Protein AF-A0A497QEJ5-F1 (afdb_monomer)

Sequence (68 aa):
MKINSLSLFDNVNDYIYIDANVFHFAIRGIGHVGDICTNFLRKVESGYIRAVTSPLVLDELM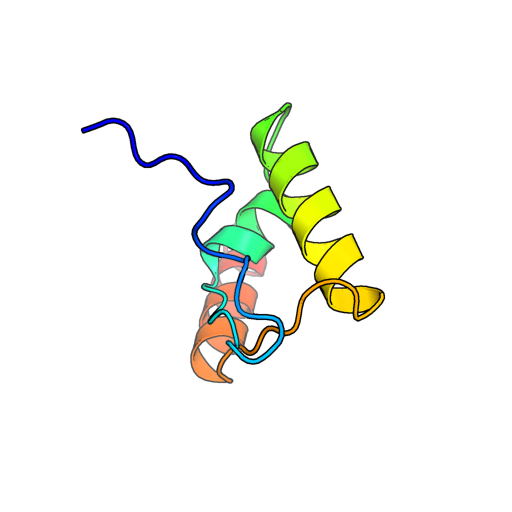YKLLLK

pLDDT: mean 84.97, std 18.09, range [35.97, 97.88]

Foldseek 3Di:
DDDPPPVVCPPVPDAAEDALVLVVCCVPNDPPSVVVSVVVVVCCVVVVHHYDYDPVRVVVNVVVVVPD

Solvent-accessible surface area (backbone atoms only — not comparable to full-atom values): 4079 Å² total; per-residue (Å²): 134,87,76,69,77,73,72,79,61,74,54,87,84,57,70,44,79,55,59,37,64,51,55,49,28,38,75,70,39,71,64,72,61,10,54,52,35,40,55,50,50,50,34,38,75,72,60,80,38,57,65,47,70,53,73,68,34,51,53,51,37,50,51,48,66,74,71,106

Secondary structure (DSSP, 8-state):
----TTTTS--TTPPEEPPHHHHHHHHH--THHHHHHHHHHHHHHTTSS-EE--HHHHHHHHHHHHT-

Radius of gyration: 13.19 Å; Cα contacts (8 Å, |Δi|>4): 53; chains: 1; bounding box: 23×33×35 Å

Structure (mmCIF, N/CA/C/O backbone):
data_AF-A0A497QEJ5-F1
#
_entry.id   AF-A0A497QEJ5-F1
#
loop_
_atom_site.group_PDB
_atom_site.id
_atom_site.type_symbol
_atom_site.label_atom_id
_atom_site.label_alt_id
_atom_site.label_comp_id
_atom_site.label_asym_id
_atom_site.label_entity_id
_atom_site.label_seq_id
_atom_site.pdbx_PDB_ins_code
_atom_site.Cartn_x
_atom_site.Cartn_y
_atom_site.Cartn_z
_atom_site.occupancy
_atom_site.B_iso_or_equiv
_atom_site.auth_seq_id
_atom_site.auth_comp_id
_atom_site.auth_asym_id
_atom_site.auth_atom_id
_atom_site.pdbx_PDB_model_num
ATOM 1 N N . MET A 1 1 ? -5.043 25.563 -0.443 1.00 37.72 1 MET A N 1
ATOM 2 C CA . MET A 1 1 ? -5.435 24.938 0.837 1.00 37.72 1 MET A CA 1
ATOM 3 C C . MET A 1 1 ? -4.245 24.132 1.346 1.00 37.72 1 MET A C 1
ATOM 5 O O . MET A 1 1 ? -3.936 23.103 0.765 1.00 37.72 1 MET A O 1
ATOM 9 N N . LYS A 1 2 ? -3.489 24.658 2.321 1.00 35.97 2 LYS A N 1
ATOM 10 C CA . LYS A 1 2 ? -2.381 23.924 2.954 1.00 35.97 2 LYS A CA 1
ATOM 11 C C . LYS A 1 2 ? -2.994 23.021 4.017 1.00 35.97 2 LYS A C 1
ATOM 13 O O . LYS A 1 2 ? -3.418 23.513 5.056 1.00 35.97 2 LYS A O 1
ATOM 18 N N . ILE A 1 3 ? -3.101 21.731 3.727 1.00 47.06 3 ILE A N 1
ATOM 19 C CA . ILE A 1 3 ? -3.445 20.744 4.746 1.00 47.06 3 ILE A CA 1
ATOM 20 C C . ILE A 1 3 ? -2.151 20.496 5.520 1.00 47.06 3 ILE A C 1
ATOM 22 O O . ILE A 1 3 ? -1.181 19.991 4.957 1.00 47.06 3 ILE A O 1
ATOM 26 N N . ASN A 1 4 ? -2.110 20.918 6.784 1.00 40.31 4 ASN A N 1
ATOM 27 C CA . ASN A 1 4 ? -1.042 20.538 7.703 1.00 40.31 4 ASN A CA 1
ATOM 28 C C . ASN A 1 4 ? -1.156 19.027 7.934 1.00 40.31 4 ASN A C 1
ATOM 30 O O . ASN A 1 4 ? -1.973 18.570 8.724 1.00 40.31 4 ASN A O 1
ATOM 34 N N . SER A 1 5 ? -0.355 18.246 7.211 1.00 53.66 5 SER A N 1
ATOM 35 C CA . SER A 1 5 ? -0.382 16.778 7.226 1.00 53.66 5 SER A CA 1
ATOM 36 C C . SER A 1 5 ? -0.000 16.160 8.574 1.00 53.66 5 SER A C 1
ATOM 38 O O . SER A 1 5 ? -0.140 14.956 8.745 1.00 53.66 5 SER A O 1
ATOM 40 N N . LEU A 1 6 ? 0.503 16.960 9.517 1.00 49.62 6 LEU A N 1
ATOM 41 C CA . LEU A 1 6 ? 0.933 16.486 10.829 1.00 49.62 6 LEU A CA 1
ATOM 42 C C . LEU A 1 6 ? -0.227 16.303 11.819 1.00 49.62 6 LEU A C 1
ATOM 44 O O . LEU A 1 6 ? -0.130 15.428 12.663 1.00 49.62 6 LEU A O 1
ATOM 48 N N . SER A 1 7 ? -1.330 17.052 11.689 1.00 51.94 7 SER A N 1
ATOM 49 C CA . SER A 1 7 ? -2.438 17.018 12.662 1.00 51.94 7 SER A CA 1
ATOM 50 C C . SER A 1 7 ? -3.544 16.006 12.336 1.00 51.94 7 SER A C 1
ATOM 52 O O . SER A 1 7 ? -4.531 15.908 13.057 1.00 51.94 7 SER A O 1
ATOM 54 N N . LEU A 1 8 ? -3.430 1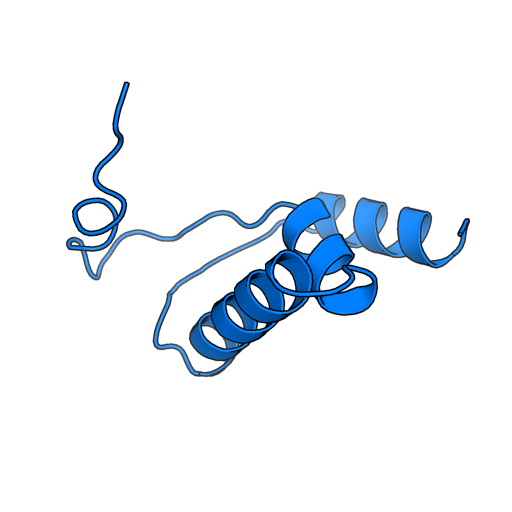5.284 11.216 1.00 54.50 8 LEU A N 1
ATOM 55 C CA . LEU A 1 8 ? -4.396 14.253 10.800 1.00 54.50 8 LEU A CA 1
ATOM 56 C C . LEU A 1 8 ? -4.147 12.896 11.474 1.00 54.50 8 LEU A C 1
ATOM 58 O O . LEU A 1 8 ? -4.991 12.012 11.380 1.00 54.50 8 LEU A O 1
ATOM 62 N N . PHE A 1 9 ? -3.010 12.735 12.153 1.00 55.62 9 PHE A N 1
ATOM 63 C CA . PHE A 1 9 ? -2.589 11.477 12.777 1.00 55.62 9 PHE A CA 1
ATOM 64 C C . PHE A 1 9 ? -2.449 11.577 14.303 1.00 55.62 9 PHE A C 1
ATOM 66 O O . PHE A 1 9 ? -1.970 10.638 14.932 1.00 55.62 9 PHE A O 1
ATOM 73 N N . ASP A 1 10 ? -2.886 12.688 14.905 1.00 54.53 10 ASP A N 1
ATOM 74 C CA . ASP A 1 10 ? -2.827 12.895 16.360 1.00 54.53 10 ASP A CA 1
ATOM 75 C C . ASP A 1 10 ? -3.839 12.018 17.126 1.00 54.53 10 ASP A C 1
ATOM 77 O O . ASP A 1 10 ? -3.713 11.828 18.336 1.00 54.53 10 ASP A O 1
ATOM 81 N N . ASN A 1 11 ? -4.811 11.413 16.431 1.00 53.09 11 ASN A N 1
ATOM 82 C CA . ASN A 1 11 ? -5.649 10.362 16.996 1.00 53.09 11 ASN A CA 1
ATOM 83 C C . ASN A 1 11 ? -5.020 8.990 16.744 1.00 53.09 11 ASN A C 1
ATOM 85 O O . ASN A 1 11 ? -5.216 8.362 15.706 1.00 53.09 11 ASN A O 1
ATOM 89 N N . VAL A 1 12 ? -4.333 8.483 17.770 1.00 55.31 12 VAL A N 1
ATOM 90 C CA . VAL A 1 12 ? -3.748 7.128 17.847 1.00 55.31 12 VAL A CA 1
ATOM 91 C C . VAL A 1 12 ? -4.779 6.018 17.536 1.00 55.31 12 VAL A C 1
ATOM 93 O O . VAL A 1 12 ? -4.405 4.888 17.221 1.00 55.31 12 VAL A O 1
ATOM 96 N N . ASN A 1 13 ? -6.079 6.343 17.575 1.00 59.78 13 ASN A N 1
ATOM 97 C CA . ASN A 1 13 ? -7.193 5.428 17.346 1.00 59.78 13 ASN A CA 1
ATOM 98 C C . ASN A 1 13 ? -7.834 5.445 15.949 1.00 59.78 13 ASN A C 1
ATOM 100 O O . ASN A 1 13 ? -8.664 4.566 15.692 1.00 59.78 13 ASN A O 1
ATOM 104 N N . ASP A 1 14 ? -7.372 6.272 15.014 1.00 79.88 14 ASP A N 1
ATOM 105 C CA . ASP A 1 14 ? -7.912 6.242 13.653 1.00 79.88 14 ASP A CA 1
ATOM 106 C C . ASP A 1 14 ? -7.165 5.237 12.764 1.00 79.88 14 ASP A C 1
ATOM 108 O O . ASP A 1 14 ? -5.954 5.032 12.885 1.00 79.88 14 ASP A O 1
ATOM 112 N N . TYR A 1 15 ? -7.919 4.539 11.913 1.00 86.88 15 TYR A N 1
ATOM 113 C CA . TYR A 1 15 ? -7.378 3.679 10.864 1.00 86.88 15 TYR A CA 1
ATOM 114 C C . TYR A 1 15 ? -7.327 4.461 9.557 1.00 86.88 15 TYR A C 1
ATOM 116 O O . TYR A 1 15 ? -8.311 5.083 9.158 1.00 86.88 15 TYR A O 1
ATOM 124 N N . ILE A 1 16 ? -6.202 4.375 8.854 1.00 91.94 16 ILE A N 1
ATOM 125 C CA . ILE A 1 16 ? -6.075 4.929 7.504 1.00 91.94 16 ILE A CA 1
ATOM 126 C C . ILE A 1 16 ? -6.487 3.861 6.496 1.00 91.94 16 ILE A C 1
ATOM 128 O O . ILE A 1 16 ? -5.995 2.736 6.547 1.00 91.94 16 ILE A O 1
ATOM 132 N N . TYR A 1 17 ? -7.347 4.214 5.548 1.00 95.00 17 TYR A N 1
ATOM 133 C CA . TYR A 1 17 ? -7.615 3.355 4.401 1.00 95.00 17 TYR A CA 1
ATOM 134 C C . TYR A 1 17 ? -6.569 3.588 3.300 1.00 95.00 17 TYR A C 1
ATOM 136 O O . TYR A 1 17 ? -6.344 4.729 2.894 1.00 95.00 17 TYR A O 1
ATOM 144 N N . ILE A 1 18 ? -5.926 2.520 2.822 1.00 96.62 18 ILE A N 1
ATOM 145 C CA . ILE A 1 18 ? -4.881 2.574 1.790 1.00 96.62 18 ILE A CA 1
ATOM 146 C C . ILE A 1 18 ? -5.456 2.157 0.433 1.00 96.62 18 ILE A C 1
ATOM 148 O O . ILE A 1 18 ? -6.018 1.070 0.293 1.00 96.62 18 ILE A O 1
ATOM 152 N N . ASP A 1 19 ? -5.253 3.011 -0.566 1.00 96.44 19 ASP A 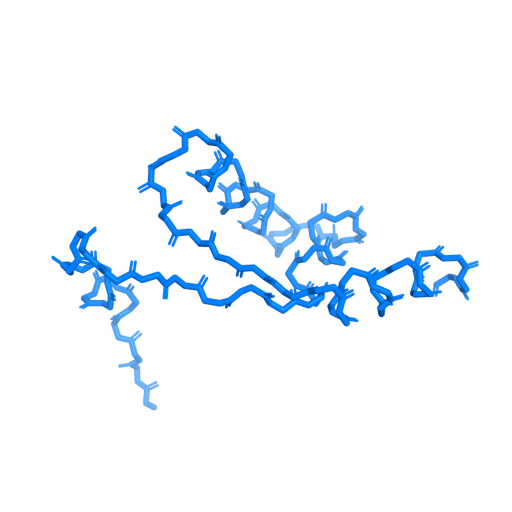N 1
ATOM 153 C CA . ASP A 1 19 ? -5.614 2.803 -1.972 1.00 96.44 19 ASP A CA 1
ATOM 154 C C . ASP A 1 19 ? -4.520 2.047 -2.761 1.00 96.44 19 ASP A C 1
ATOM 156 O O . ASP A 1 19 ? -3.336 2.088 -2.402 1.00 96.44 19 ASP A O 1
ATOM 160 N N . ALA A 1 20 ? -4.892 1.410 -3.877 1.00 96.25 20 ALA A N 1
ATOM 161 C CA . ALA A 1 20 ? -3.985 0.658 -4.753 1.00 96.25 20 ALA A CA 1
ATOM 162 C C . ALA A 1 20 ? -2.802 1.501 -5.247 1.00 96.25 20 ALA A C 1
ATOM 164 O O . ALA A 1 20 ? -1.688 0.994 -5.408 1.00 96.25 20 ALA A O 1
ATOM 165 N N . ASN A 1 21 ? -3.015 2.802 -5.459 1.00 94.19 21 ASN A N 1
ATOM 166 C CA . ASN A 1 21 ? -1.983 3.688 -5.983 1.00 94.19 21 ASN A CA 1
ATOM 167 C C . ASN A 1 21 ? -0.797 3.856 -5.024 1.00 94.19 21 ASN A C 1
ATOM 169 O O . ASN A 1 21 ? 0.335 3.977 -5.487 1.00 94.19 21 ASN A O 1
ATOM 173 N N . VAL A 1 22 ? -1.017 3.808 -3.705 1.00 96.69 22 VAL A N 1
ATOM 174 C CA . VAL A 1 22 ? 0.078 3.898 -2.721 1.00 96.69 22 VAL A CA 1
ATOM 175 C C . VAL A 1 22 ? 1.021 2.705 -2.866 1.00 96.69 22 VAL A C 1
ATOM 177 O O . VAL A 1 22 ? 2.238 2.881 -2.912 1.00 96.69 22 VAL A O 1
ATOM 180 N N . PHE A 1 23 ? 0.464 1.501 -3.010 1.00 96.38 23 PHE A N 1
ATOM 181 C CA . PHE A 1 23 ? 1.246 0.297 -3.281 1.00 96.38 23 PHE A CA 1
ATOM 182 C C . PHE A 1 23 ? 1.922 0.361 -4.651 1.00 96.38 23 PHE A C 1
ATOM 184 O O . PHE A 1 23 ? 3.111 0.072 -4.769 1.00 96.38 23 PHE A O 1
ATOM 191 N N . HIS A 1 24 ? 1.195 0.799 -5.681 1.00 94.31 24 HIS A N 1
ATOM 192 C CA . HIS A 1 24 ? 1.738 0.942 -7.029 1.00 94.31 24 HIS A CA 1
ATOM 193 C C . HIS A 1 24 ? 2.953 1.882 -7.062 1.00 94.31 24 HIS A C 1
ATOM 195 O O . HIS A 1 24 ? 3.976 1.534 -7.648 1.00 94.31 24 HIS A O 1
ATOM 201 N N . PHE A 1 25 ? 2.891 3.036 -6.389 1.00 94.88 25 PHE A N 1
ATOM 202 C CA . PHE A 1 25 ? 4.028 3.954 -6.288 1.00 94.88 25 PHE A CA 1
ATOM 203 C C . PHE A 1 25 ? 5.158 3.416 -5.412 1.00 94.88 25 PHE A C 1
ATOM 205 O O . PHE A 1 25 ? 6.314 3.660 -5.733 1.00 94.88 25 PHE A O 1
ATOM 212 N N . ALA A 1 26 ? 4.871 2.660 -4.353 1.00 95.81 26 ALA A N 1
ATOM 213 C CA . ALA A 1 26 ? 5.931 2.009 -3.584 1.00 95.81 26 ALA A CA 1
ATOM 214 C C . ALA A 1 26 ? 6.703 0.967 -4.418 1.00 95.81 26 ALA A C 1
ATOM 216 O O . ALA A 1 26 ? 7.906 0.813 -4.247 1.00 95.81 26 ALA A O 1
ATOM 217 N N . ILE A 1 27 ? 6.026 0.271 -5.340 1.00 93.69 27 ILE A N 1
ATOM 218 C CA . ILE A 1 27 ? 6.634 -0.787 -6.165 1.00 93.69 27 ILE A CA 1
ATOM 219 C C . ILE A 1 27 ? 7.292 -0.226 -7.436 1.00 93.69 27 ILE A C 1
ATOM 221 O O . ILE A 1 27 ? 8.363 -0.684 -7.829 1.00 93.69 27 ILE A O 1
ATOM 225 N N . ARG A 1 28 ? 6.643 0.732 -8.112 1.00 90.56 28 ARG A N 1
ATOM 226 C CA . ARG A 1 28 ? 7.049 1.246 -9.437 1.00 90.56 28 ARG A CA 1
ATOM 227 C C . ARG A 1 28 ? 7.432 2.724 -9.459 1.00 90.56 28 ARG A C 1
ATOM 229 O O . ARG A 1 28 ? 7.906 3.210 -10.484 1.00 90.56 28 ARG A O 1
ATOM 236 N N . GLY A 1 29 ? 7.173 3.466 -8.387 1.00 85.25 29 GLY A N 1
ATOM 237 C CA . GLY A 1 29 ? 7.441 4.899 -8.336 1.00 85.25 29 GLY A CA 1
ATOM 238 C C . GLY A 1 29 ? 8.934 5.191 -8.438 1.00 85.25 29 GLY A C 1
ATOM 239 O O . GLY A 1 29 ? 9.754 4.525 -7.814 1.00 85.25 29 GLY A O 1
ATOM 240 N N . ILE A 1 30 ? 9.284 6.211 -9.221 1.00 87.25 30 ILE A N 1
ATOM 241 C CA . ILE A 1 30 ? 10.666 6.667 -9.382 1.00 87.25 30 ILE A CA 1
ATOM 242 C C . ILE A 1 30 ? 10.901 7.881 -8.482 1.00 87.25 30 ILE A C 1
ATOM 244 O O . ILE A 1 30 ? 10.058 8.777 -8.379 1.00 87.25 30 ILE A O 1
ATOM 248 N N . GLY A 1 31 ? 12.079 7.922 -7.863 1.00 91.31 31 GLY A N 1
ATOM 249 C CA . GLY A 1 31 ? 12.532 9.048 -7.059 1.00 91.31 31 GLY A CA 1
A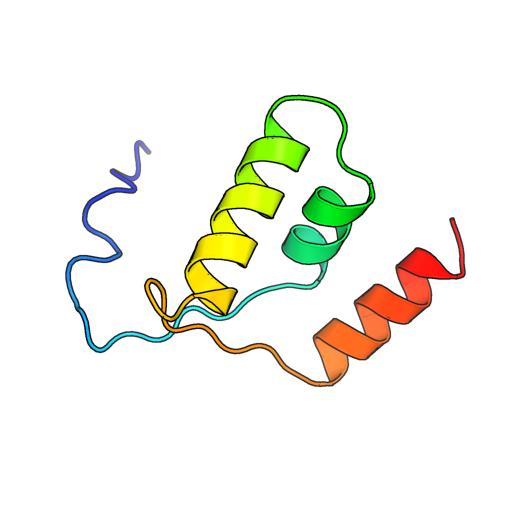TOM 250 C C . GLY A 1 31 ? 11.681 9.263 -5.809 1.00 91.31 31 GLY A C 1
ATOM 251 O O . GLY A 1 31 ? 11.155 8.328 -5.210 1.00 91.31 31 GLY A O 1
ATOM 252 N N . HIS A 1 32 ? 11.531 10.530 -5.431 1.00 92.06 32 HIS A N 1
ATOM 253 C CA . HIS A 1 32 ? 11.041 10.919 -4.111 1.00 92.06 32 HIS A CA 1
ATOM 254 C C . HIS A 1 32 ? 9.663 10.347 -3.738 1.00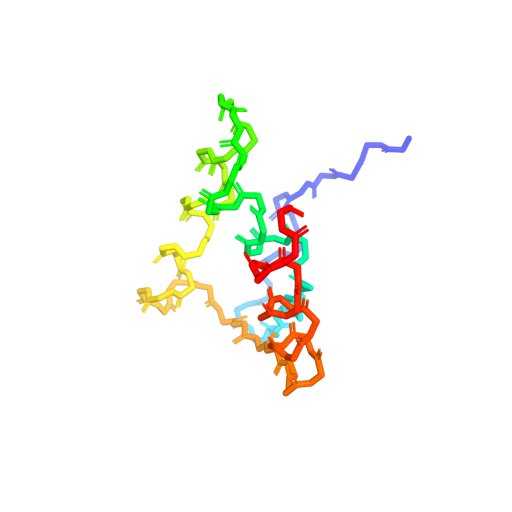 92.06 32 HIS A C 1
ATOM 256 O O . HIS A 1 32 ? 9.426 10.015 -2.580 1.00 92.06 32 HIS A O 1
ATOM 262 N N . VAL A 1 33 ? 8.752 10.204 -4.706 1.00 92.19 33 VAL A N 1
ATOM 263 C CA . VAL A 1 33 ? 7.398 9.690 -4.441 1.00 92.19 33 VAL A CA 1
ATOM 264 C C . VAL A 1 33 ? 7.430 8.204 -4.076 1.00 92.19 33 VAL A C 1
ATOM 266 O O . VAL A 1 33 ? 6.756 7.801 -3.129 1.00 92.19 33 VAL A O 1
ATOM 269 N N . GLY A 1 34 ? 8.249 7.404 -4.768 1.00 95.00 34 GLY A N 1
ATOM 270 C CA . GLY A 1 34 ? 8.422 5.985 -4.446 1.00 95.00 34 GLY A CA 1
ATOM 271 C C . GLY A 1 34 ? 9.016 5.790 -3.051 1.00 95.00 34 GLY A C 1
ATOM 272 O O . GLY A 1 34 ? 8.509 4.982 -2.269 1.00 95.00 34 GLY A O 1
ATOM 273 N N . ASP A 1 35 ? 10.011 6.607 -2.694 1.00 95.88 35 ASP A N 1
ATOM 274 C CA . ASP A 1 35 ? 10.631 6.584 -1.364 1.00 95.88 35 ASP A CA 1
ATOM 275 C C . ASP A 1 35 ? 9.637 6.945 -0.252 1.00 95.88 35 ASP A C 1
ATOM 277 O O . ASP A 1 35 ? 9.606 6.293 0.796 1.00 95.88 35 ASP A O 1
ATOM 281 N N . ILE A 1 36 ? 8.792 7.963 -0.472 1.00 95.38 36 ILE A N 1
ATOM 282 C CA . ILE A 1 36 ? 7.748 8.354 0.487 1.00 95.38 36 ILE A CA 1
ATOM 283 C C . ILE A 1 36 ? 6.757 7.207 0.693 1.00 95.38 36 ILE A C 1
ATOM 285 O O . ILE A 1 36 ? 6.497 6.834 1.839 1.00 95.38 36 ILE A O 1
ATOM 289 N N . CYS A 1 37 ? 6.220 6.635 -0.389 1.00 96.50 37 CYS A N 1
ATOM 290 C CA . CYS A 1 37 ? 5.247 5.545 -0.304 1.00 96.50 37 CYS A CA 1
ATOM 291 C C . CYS A 1 37 ? 5.852 4.297 0.353 1.00 96.50 37 CYS A C 1
ATOM 293 O O . CYS A 1 37 ? 5.222 3.695 1.221 1.00 96.50 37 CYS A O 1
ATOM 295 N N . THR A 1 38 ? 7.099 3.960 0.021 1.00 96.62 38 THR A N 1
ATOM 296 C CA . THR A 1 38 ? 7.821 2.836 0.633 1.00 96.62 38 THR A CA 1
ATOM 297 C C . THR A 1 38 ? 8.011 3.044 2.134 1.00 96.62 38 THR A C 1
ATOM 299 O O . THR A 1 38 ? 7.714 2.156 2.932 1.00 96.62 38 THR A O 1
ATOM 302 N N . ASN A 1 39 ? 8.460 4.230 2.552 1.00 96.69 39 ASN A N 1
ATOM 303 C CA . ASN A 1 39 ? 8.647 4.532 3.971 1.00 96.69 39 ASN A CA 1
ATOM 304 C C . ASN A 1 39 ? 7.321 4.608 4.738 1.00 96.69 39 ASN A C 1
ATOM 306 O O . ASN A 1 39 ? 7.272 4.226 5.907 1.00 96.69 39 ASN A O 1
ATOM 310 N N . PHE A 1 40 ? 6.245 5.070 4.096 1.00 95.56 40 PHE A N 1
ATOM 311 C CA . PHE A 1 40 ? 4.902 5.016 4.665 1.00 95.56 40 PHE A CA 1
ATOM 312 C C . PHE A 1 40 ? 4.457 3.567 4.906 1.00 95.56 40 PHE A C 1
ATOM 314 O O . PHE A 1 40 ? 4.067 3.236 6.024 1.00 95.56 40 PHE A O 1
ATOM 321 N N . LEU A 1 41 ? 4.591 2.683 3.911 1.00 96.44 41 LEU A N 1
ATOM 322 C CA . LEU A 1 41 ? 4.213 1.275 4.059 1.00 96.44 41 LEU A CA 1
ATOM 323 C C . LEU A 1 41 ? 5.063 0.545 5.108 1.00 96.44 41 LEU A C 1
ATOM 325 O O . LEU A 1 41 ? 4.512 -0.236 5.874 1.00 96.44 41 LEU A O 1
ATOM 329 N N . ARG A 1 42 ? 6.357 0.868 5.244 1.00 97.06 42 ARG A N 1
ATOM 330 C CA . ARG A 1 42 ? 7.200 0.342 6.339 1.00 97.06 42 ARG A CA 1
ATOM 331 C C . ARG A 1 42 ? 6.691 0.726 7.729 1.00 97.06 42 ARG A C 1
ATOM 333 O O . ARG A 1 42 ? 6.786 -0.066 8.658 1.00 97.06 42 ARG A O 1
ATOM 340 N N . LYS A 1 43 ? 6.154 1.940 7.888 1.00 95.06 43 LYS A N 1
ATOM 341 C CA . LYS A 1 43 ? 5.538 2.380 9.151 1.00 95.06 43 LYS A CA 1
ATOM 342 C C . LYS A 1 43 ? 4.225 1.652 9.438 1.00 95.06 43 LYS A C 1
ATOM 344 O O . LYS A 1 43 ? 3.889 1.453 10.601 1.00 95.06 43 LYS A O 1
ATOM 349 N N . VAL A 1 44 ? 3.484 1.280 8.396 1.00 94.75 44 VAL A N 1
ATOM 350 C CA . VAL A 1 44 ? 2.286 0.442 8.532 1.00 94.75 44 VAL A CA 1
ATOM 351 C C . VAL A 1 44 ? 2.680 -0.978 8.932 1.00 94.75 44 VAL A C 1
ATOM 353 O O . VAL A 1 44 ? 2.151 -1.512 9.901 1.00 94.75 44 VAL A O 1
ATOM 356 N N . GLU A 1 45 ? 3.662 -1.557 8.240 1.00 95.12 45 GLU A N 1
ATOM 357 C CA . GLU A 1 45 ? 4.193 -2.897 8.509 1.00 95.12 45 GLU A CA 1
ATOM 358 C C . GLU A 1 45 ? 4.755 -3.027 9.933 1.00 95.12 45 GLU A C 1
ATOM 360 O O . GLU A 1 45 ? 4.518 -4.031 10.600 1.00 95.12 45 GLU A O 1
ATOM 365 N N . SER A 1 46 ? 5.435 -1.994 10.443 1.00 95.75 46 SER A N 1
ATOM 366 C CA . SER A 1 46 ? 5.955 -1.982 11.816 1.00 95.75 46 SER A CA 1
ATOM 367 C C . SER A 1 46 ? 4.891 -1.749 12.896 1.00 95.75 46 SER A C 1
ATOM 369 O O . SER A 1 46 ? 5.212 -1.788 14.084 1.00 95.75 46 SER A O 1
ATOM 371 N N . GLY A 1 47 ? 3.644 -1.462 12.513 1.00 91.12 47 GLY A N 1
ATOM 372 C CA . GLY A 1 47 ? 2.563 -1.115 13.434 1.00 91.12 47 GLY A CA 1
ATOM 373 C C . GLY A 1 47 ? 2.624 0.315 13.986 1.00 91.12 47 GLY A C 1
ATOM 374 O O . GLY A 1 47 ? 1.787 0.671 14.814 1.00 91.12 47 GLY A O 1
ATOM 375 N N . TYR A 1 48 ? 3.562 1.156 13.526 1.00 91.81 48 TYR A N 1
ATOM 376 C CA . TYR A 1 48 ? 3.609 2.582 13.887 1.00 91.81 48 TYR A CA 1
ATOM 377 C C 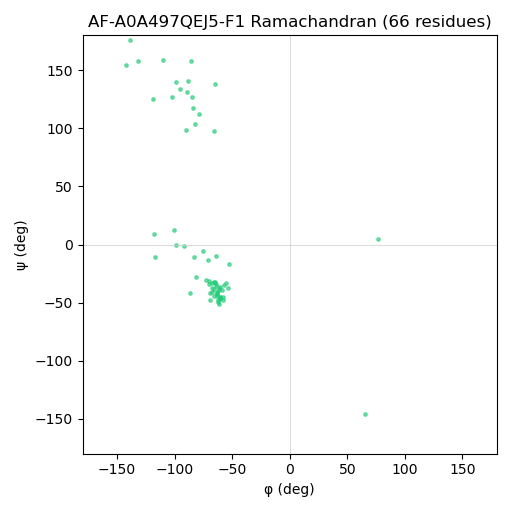. TYR A 1 48 ? 2.394 3.349 13.342 1.00 91.81 48 TYR A C 1
ATOM 379 O O . TYR A 1 48 ? 1.921 4.295 13.968 1.00 91.81 48 TYR A O 1
ATOM 387 N N . ILE A 1 49 ? 1.870 2.930 12.186 1.00 91.25 49 ILE A N 1
ATOM 388 C CA . ILE A 1 49 ? 0.632 3.447 11.595 1.00 91.25 49 ILE A CA 1
ATOM 389 C C . ILE A 1 49 ? -0.374 2.304 11.488 1.00 91.25 49 ILE A C 1
ATOM 391 O O . ILE A 1 49 ? -0.102 1.286 10.856 1.00 91.25 49 ILE A O 1
ATOM 395 N N . ARG A 1 50 ? -1.571 2.490 12.050 1.00 93.19 50 ARG A N 1
ATOM 396 C CA . ARG A 1 50 ? -2.677 1.545 11.868 1.00 93.19 50 ARG A CA 1
ATOM 397 C C . ARG A 1 50 ? -3.407 1.865 10.570 1.00 93.19 50 ARG A C 1
ATOM 399 O O . ARG A 1 50 ? -3.965 2.949 10.403 1.00 93.19 50 ARG A O 1
ATOM 406 N N . ALA A 1 51 ? -3.395 0.916 9.647 1.00 94.06 51 ALA A N 1
ATOM 407 C CA . ALA A 1 51 ? -4.017 1.081 8.348 1.00 94.06 51 ALA A CA 1
ATOM 408 C C . ALA A 1 51 ? -4.679 -0.211 7.875 1.00 94.06 51 ALA A C 1
ATOM 410 O O . ALA A 1 51 ? -4.308 -1.308 8.287 1.00 94.06 51 ALA A O 1
ATOM 411 N N . VAL A 1 52 ? -5.675 -0.056 7.012 1.00 95.81 52 VAL A N 1
ATOM 412 C CA . VAL A 1 52 ? -6.426 -1.145 6.393 1.00 95.81 52 VAL A CA 1
ATOM 413 C C . VAL A 1 52 ? -6.531 -0.905 4.895 1.00 95.81 52 VAL A C 1
ATOM 415 O O . VAL A 1 52 ? -6.417 0.218 4.410 1.00 95.81 52 VAL A O 1
ATOM 418 N N . THR A 1 53 ? -6.773 -1.971 4.151 1.00 97.38 53 THR A N 1
ATOM 419 C CA . THR A 1 53 ? -7.161 -1.899 2.744 1.00 97.38 53 THR A CA 1
ATOM 420 C C . THR A 1 53 ? -8.250 -2.935 2.482 1.00 97.38 53 THR A C 1
ATOM 422 O O . THR A 1 53 ? -8.623 -3.682 3.390 1.00 97.38 53 THR A O 1
ATOM 425 N N . SER A 1 54 ? -8.792 -2.971 1.269 1.00 97.56 54 SER A N 1
ATOM 426 C CA . SER A 1 54 ? -9.813 -3.947 0.888 1.00 97.56 54 SER A CA 1
ATOM 427 C C . SER A 1 54 ? -9.274 -4.976 -0.109 1.00 97.56 54 SER 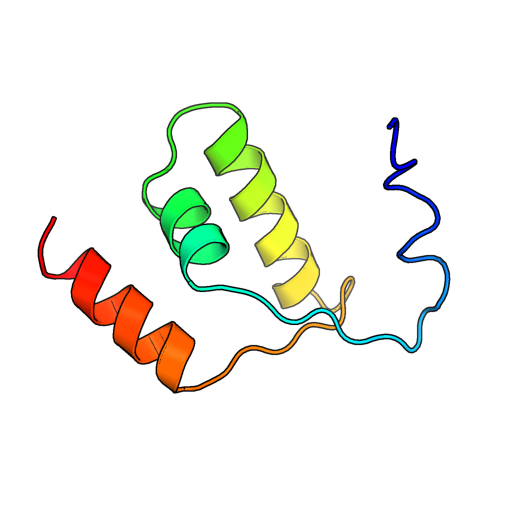A C 1
ATOM 429 O O . SER A 1 54 ? -8.318 -4.690 -0.832 1.00 97.56 54 SER A O 1
ATOM 431 N N . PRO A 1 55 ? -9.917 -6.153 -0.215 1.00 97.88 55 PRO A N 1
ATOM 432 C CA . PRO A 1 55 ? -9.615 -7.112 -1.275 1.00 97.88 55 PRO A CA 1
ATOM 433 C C . PRO A 1 55 ? -9.688 -6.502 -2.684 1.00 97.88 55 PRO A C 1
ATOM 435 O O . PRO A 1 55 ? -8.820 -6.776 -3.499 1.00 97.88 55 PRO A O 1
ATOM 438 N N . LEU A 1 56 ? -10.637 -5.591 -2.942 1.00 97.75 56 LEU A N 1
ATOM 439 C CA . LEU A 1 56 ? -10.771 -4.912 -4.241 1.00 97.75 56 LEU A CA 1
ATOM 440 C C . LEU A 1 56 ? -9.536 -4.075 -4.603 1.00 97.75 56 LEU A C 1
ATOM 442 O O . LEU A 1 56 ? -9.129 -4.039 -5.761 1.00 97.75 56 LEU A O 1
ATOM 446 N N . VAL A 1 57 ? -8.919 -3.425 -3.612 1.00 97.69 57 VAL A N 1
ATOM 447 C CA . VAL A 1 57 ? -7.664 -2.685 -3.813 1.00 97.69 57 VAL A CA 1
ATOM 448 C C . VAL A 1 57 ? -6.518 -3.634 -4.165 1.00 97.69 57 VAL A C 1
ATOM 450 O O . VAL A 1 57 ? -5.685 -3.304 -5.011 1.00 97.69 57 VAL A O 1
ATOM 453 N N . LEU A 1 58 ? -6.472 -4.815 -3.545 1.00 96.75 58 LEU A N 1
ATOM 454 C CA . LEU A 1 58 ? -5.469 -5.829 -3.870 1.00 96.75 58 LEU A CA 1
ATOM 455 C C . LEU A 1 58 ? -5.685 -6.398 -5.278 1.00 96.75 58 LEU A C 1
ATOM 457 O O . LEU A 1 58 ? -4.711 -6.536 -6.015 1.00 96.75 58 LEU A O 1
ATOM 461 N N . ASP A 1 59 ? -6.934 -6.650 -5.676 1.00 96.50 59 ASP A N 1
ATOM 462 C CA . ASP A 1 59 ? -7.280 -7.105 -7.028 1.00 96.50 59 ASP A CA 1
ATOM 463 C C . ASP A 1 59 ? -6.854 -6.078 -8.090 1.00 96.50 59 ASP A C 1
ATOM 465 O O . ASP A 1 59 ? -6.204 -6.427 -9.080 1.00 96.50 59 ASP A O 1
ATOM 469 N N . GLU A 1 60 ? -7.145 -4.793 -7.859 1.00 96.31 60 GLU A N 1
ATOM 470 C CA . GLU A 1 60 ? -6.712 -3.699 -8.734 1.00 96.31 60 GLU A CA 1
ATOM 471 C C . GLU A 1 60 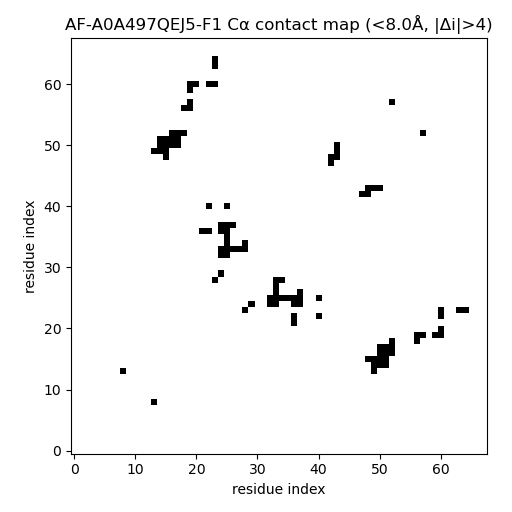? -5.182 -3.612 -8.822 1.00 96.31 60 GLU A C 1
ATOM 473 O O . GLU A 1 60 ? -4.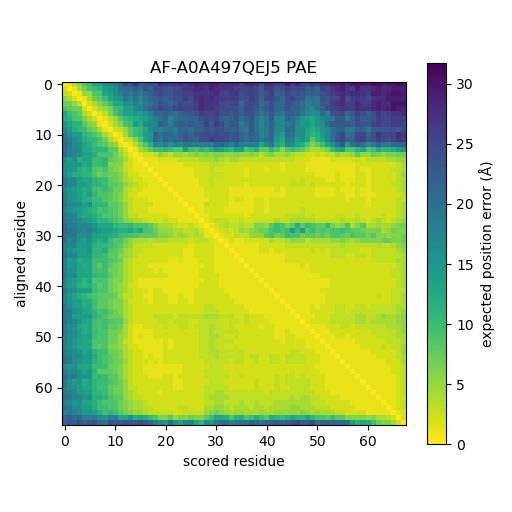623 -3.474 -9.915 1.00 96.31 60 GLU A O 1
ATOM 478 N N . LEU A 1 61 ? -4.491 -3.705 -7.681 1.00 95.69 61 LEU A N 1
ATOM 479 C CA . LEU A 1 61 ? -3.033 -3.690 -7.637 1.00 95.69 61 LEU A CA 1
ATOM 480 C C . LEU A 1 61 ? -2.447 -4.858 -8.435 1.00 95.69 61 LEU A C 1
ATOM 482 O O . LEU A 1 61 ? -1.541 -4.646 -9.239 1.00 95.69 61 LEU A O 1
ATOM 486 N N . MET A 1 62 ? -2.966 -6.074 -8.246 1.00 94.62 62 MET A N 1
ATOM 487 C CA . MET A 1 62 ? -2.516 -7.255 -8.987 1.00 94.62 62 MET A CA 1
ATOM 488 C C . MET A 1 62 ? -2.732 -7.083 -10.488 1.00 94.62 62 MET A C 1
ATOM 490 O O . MET A 1 62 ? -1.807 -7.316 -11.268 1.00 94.62 62 MET A O 1
ATOM 494 N N . TYR A 1 63 ? -3.904 -6.596 -10.897 1.00 94.12 63 TYR A N 1
ATOM 495 C CA . TYR A 1 63 ? -4.195 -6.301 -12.298 1.00 94.12 63 TYR A CA 1
ATOM 496 C C . TYR A 1 63 ? -3.194 -5.293 -12.894 1.00 94.12 63 TYR A C 1
ATOM 498 O O . TYR A 1 63 ? -2.600 -5.556 -13.943 1.00 94.12 63 TYR A O 1
ATOM 506 N N . LYS A 1 64 ? -2.927 -4.180 -12.194 1.00 89.81 64 LYS A N 1
ATOM 507 C CA . LYS A 1 64 ? -1.932 -3.168 -12.604 1.00 89.81 64 LYS A CA 1
ATOM 508 C C . LYS A 1 64 ? -0.512 -3.739 -12.679 1.00 89.81 64 LYS A C 1
ATOM 510 O O . LYS A 1 64 ? 0.251 -3.401 -13.586 1.00 89.81 64 LYS A O 1
ATOM 515 N N . LEU A 1 65 ? -0.130 -4.617 -11.750 1.00 90.44 65 LEU A N 1
ATOM 516 C CA . LEU A 1 65 ? 1.193 -5.242 -11.772 1.00 90.44 65 LEU A CA 1
ATOM 517 C C . LEU A 1 65 ? 1.360 -6.201 -12.958 1.00 90.44 65 LEU A C 1
ATOM 519 O O . LEU A 1 65 ? 2.425 -6.216 -13.577 1.00 90.44 65 LEU A O 1
ATOM 523 N N . LEU A 1 66 ? 0.314 -6.941 -13.319 1.00 92.25 66 LEU A N 1
ATOM 524 C CA . LEU A 1 66 ? 0.353 -7.886 -14.436 1.00 92.25 66 LEU A CA 1
ATOM 525 C C . LEU A 1 66 ? 0.365 -7.203 -15.812 1.00 92.25 66 LEU A C 1
ATOM 527 O O . LEU A 1 66 ? 0.961 -7.738 -16.745 1.00 92.25 66 LEU A O 1
ATOM 531 N N . LEU A 1 67 ? -0.252 -6.026 -15.953 1.00 82.75 67 LEU A N 1
ATOM 532 C CA . LEU A 1 67 ? -0.494 -5.399 -17.262 1.00 82.75 67 LEU A CA 1
ATOM 533 C C . LEU A 1 67 ? 0.476 -4.279 -17.677 1.00 82.75 67 LEU A C 1
ATOM 535 O O . LEU A 1 67 ? 0.258 -3.667 -18.720 1.00 82.75 67 LEU A O 1
ATOM 539 N N . LYS A 1 68 ? 1.599 -4.135 -16.960 1.00 60.75 68 LYS A N 1
ATOM 540 C CA . LYS A 1 68 ? 2.587 -3.029 -17.035 1.00 60.75 68 LYS A CA 1
ATOM 541 C C . LYS A 1 68 ? 2.134 -1.695 -16.458 1.00 60.75 68 LYS A C 1
ATOM 543 O O . LYS A 1 68 ? 0.935 -1.372 -16.478 1.00 60.75 68 LYS A O 1
#

Mean predicted aligned error: 7.45 Å